Protein AF-A0AAV2Z7Z7-F1 (afdb_monomer_lite)

pLDDT: mean 86.86, std 7.97, range [60.22, 96.31]

Foldseek 3Di:
DWDWDQDPVRDIDIDDFDKDWDWDDDPPDTDIDIDTDDDDPPPDPDDQDPVNCVVQVWDQDPVVRDTHSCVVVVVVVPPDDD

Sequence (82 aa):
MEMVIHLANGESVRTLKQVVRLCYGFDGFEAEDEFLAIAMDAKFDVILGMPWLRRHRPVIDWLNNSVDVNAVRARLEATPSR

Organism: NCBI:txid4803

Structure (mmCIF, N/CA/C/O backbone):
data_AF-A0AAV2Z7Z7-F1
#
_entry.id   AF-A0AAV2Z7Z7-F1
#
loop_
_atom_site.group_PDB
_atom_site.id
_atom_site.type_symbol
_atom_site.label_atom_id
_atom_site.label_alt_id
_atom_site.label_comp_id
_atom_site.label_asym_id
_atom_site.label_entity_id
_atom_site.label_seq_id
_atom_site.pdbx_PDB_ins_code
_atom_site.Cartn_x
_atom_site.Cartn_y
_atom_site.Cartn_z
_atom_site.occupancy
_atom_site.B_iso_or_equiv
_atom_site.auth_seq_id
_atom_site.auth_comp_id
_atom_site.auth_asym_id
_atom_site.auth_atom_id
_atom_site.pdbx_PDB_model_num
ATOM 1 N N . MET A 1 1 ? -11.512 -9.001 19.677 1.00 76.06 1 MET A N 1
ATOM 2 C CA . MET A 1 1 ? -10.341 -8.520 20.440 1.00 76.06 1 MET A CA 1
ATOM 3 C C . MET A 1 1 ? -10.086 -7.087 20.003 1.00 76.06 1 MET A C 1
ATOM 5 O O . MET A 1 1 ? -10.032 -6.852 18.798 1.00 76.06 1 MET A O 1
ATOM 9 N N . GLU A 1 2 ? -10.048 -6.145 20.940 1.00 87.75 2 GLU A N 1
ATOM 10 C CA . GLU A 1 2 ? -9.727 -4.742 20.651 1.00 87.75 2 GLU A CA 1
ATOM 11 C C . GLU A 1 2 ? -8.216 -4.604 20.413 1.00 87.75 2 GLU A C 1
ATOM 13 O O . GLU A 1 2 ? -7.423 -5.274 21.079 1.00 87.75 2 GLU A O 1
ATOM 18 N N . MET A 1 3 ? -7.814 -3.792 19.437 1.00 90.75 3 MET A N 1
ATOM 19 C CA . MET A 1 3 ? -6.413 -3.532 19.111 1.00 90.75 3 MET A CA 1
ATOM 20 C C . MET A 1 3 ? -6.164 -2.048 18.843 1.00 90.75 3 MET A C 1
ATOM 22 O O . MET A 1 3 ? -7.077 -1.306 18.480 1.00 90.75 3 MET A O 1
ATOM 26 N N . VAL A 1 4 ? -4.903 -1.639 18.992 1.00 90.19 4 VAL A N 1
ATOM 27 C CA . VAL A 1 4 ? -4.409 -0.315 18.596 1.00 90.19 4 VAL A CA 1
ATOM 28 C C . VAL A 1 4 ? -3.672 -0.453 17.268 1.00 90.19 4 VAL A C 1
ATOM 30 O O . VAL A 1 4 ? -2.815 -1.324 17.123 1.00 90.19 4 VAL A O 1
ATOM 33 N N . ILE A 1 5 ? -4.007 0.400 16.305 1.00 87.06 5 ILE A N 1
ATOM 34 C CA . ILE A 1 5 ? -3.388 0.449 14.979 1.00 87.06 5 ILE A CA 1
ATOM 35 C C . ILE A 1 5 ? -2.736 1.810 14.823 1.00 87.06 5 ILE A C 1
ATOM 37 O O . ILE A 1 5 ? -3.398 2.828 15.000 1.00 87.06 5 ILE A O 1
ATOM 41 N N . HIS A 1 6 ? -1.454 1.819 14.476 1.00 87.00 6 HIS A N 1
ATOM 42 C CA . HIS A 1 6 ? -0.728 3.037 14.143 1.00 87.00 6 HIS A CA 1
ATOM 43 C C . HIS A 1 6 ? -0.792 3.251 12.631 1.00 87.00 6 HIS A C 1
ATOM 45 O O . HIS A 1 6 ? -0.331 2.406 11.860 1.00 87.00 6 HIS A O 1
ATOM 51 N N . LEU A 1 7 ? -1.407 4.355 12.219 1.00 82.81 7 LEU A N 1
ATOM 52 C CA . LEU A 1 7 ? -1.577 4.727 10.821 1.00 82.81 7 LEU A CA 1
ATOM 53 C C . LEU A 1 7 ? -0.328 5.435 10.283 1.00 82.81 7 LEU A C 1
ATOM 55 O O . LEU A 1 7 ? 0.499 5.953 11.033 1.00 82.81 7 LEU A O 1
ATOM 59 N N . ALA A 1 8 ? -0.210 5.497 8.955 1.00 79.00 8 ALA A N 1
ATOM 60 C CA . ALA A 1 8 ? 0.911 6.161 8.288 1.00 79.00 8 ALA A CA 1
ATOM 61 C C . ALA A 1 8 ? 0.954 7.684 8.534 1.00 79.00 8 ALA A C 1
ATOM 63 O O . ALA A 1 8 ? 2.017 8.287 8.425 1.00 79.00 8 ALA A O 1
ATOM 64 N N . ASN A 1 9 ? -0.178 8.301 8.896 1.00 80.94 9 ASN A N 1
ATOM 65 C CA . ASN A 1 9 ? -0.260 9.715 9.279 1.00 80.94 9 ASN A CA 1
ATOM 66 C C . ASN A 1 9 ? 0.220 9.985 10.725 1.00 80.94 9 ASN A C 1
ATOM 68 O O . ASN A 1 9 ? 0.211 11.134 11.157 1.00 80.94 9 ASN A O 1
ATOM 72 N N . GLY A 1 10 ? 0.633 8.951 11.468 1.00 83.75 10 GLY A N 1
ATOM 73 C CA . GLY A 1 10 ? 1.080 9.048 12.860 1.00 83.75 10 GLY A CA 1
ATOM 74 C C . GLY A 1 10 ? -0.039 8.936 13.899 1.00 83.75 10 GLY A C 1
ATOM 75 O O . GLY A 1 10 ? 0.245 8.861 15.095 1.00 83.75 10 GLY A O 1
ATOM 76 N N . GLU A 1 11 ? -1.302 8.878 13.476 1.00 85.38 11 GLU A N 1
ATOM 77 C CA . GLU A 1 11 ? -2.432 8.695 14.383 1.00 85.38 11 GLU A CA 1
ATOM 78 C C . GLU A 1 11 ? -2.561 7.242 14.842 1.00 85.38 11 GLU A C 1
ATOM 80 O O . GLU A 1 11 ? -2.070 6.300 14.214 1.00 85.38 11 GLU A O 1
ATOM 85 N N . SER A 1 12 ? -3.235 7.054 15.976 1.00 88.06 12 SER A N 1
ATOM 86 C CA . SER A 1 12 ? -3.512 5.732 16.532 1.00 88.06 12 SER A CA 1
ATOM 87 C C . SER A 1 12 ? -5.011 5.515 16.656 1.00 88.06 12 SER A C 1
ATOM 89 O O . SER A 1 12 ? -5.699 6.296 17.309 1.00 88.06 12 SER A O 1
ATOM 91 N N . VAL A 1 13 ? -5.506 4.426 16.075 1.00 86.31 13 VAL A N 1
ATOM 92 C CA . VAL A 1 13 ? -6.923 4.056 16.104 1.00 86.31 13 VAL A CA 1
ATOM 93 C C . VAL A 1 13 ? -7.110 2.843 17.006 1.00 86.31 13 VAL A C 1
ATOM 95 O O . VAL A 1 13 ? -6.418 1.835 16.860 1.00 86.31 13 VAL A O 1
ATOM 98 N N . ARG A 1 14 ? -8.056 2.938 17.947 1.00 90.44 14 ARG A N 1
ATOM 99 C CA . ARG A 1 14 ? -8.546 1.800 18.736 1.00 90.44 14 ARG A CA 1
ATOM 100 C C . ARG A 1 14 ? -9.779 1.231 18.062 1.00 90.44 14 ARG A C 1
ATOM 102 O O . ARG A 1 14 ? -10.725 1.965 17.798 1.00 90.44 14 ARG A O 1
ATOM 109 N N . THR A 1 15 ? -9.758 -0.060 17.762 1.00 89.06 15 THR A N 1
ATOM 110 C CA . THR A 1 15 ? -10.869 -0.719 17.071 1.00 89.06 15 THR A CA 1
ATOM 111 C C . THR A 1 15 ? -10.868 -2.223 17.320 1.00 89.06 15 THR A C 1
ATOM 113 O O . THR A 1 15 ? -9.891 -2.800 17.804 1.00 89.06 15 THR A O 1
ATOM 116 N N . LEU A 1 16 ? -11.969 -2.883 16.974 1.00 90.88 16 LEU A N 1
ATOM 117 C CA . LEU A 1 16 ? -12.023 -4.335 16.912 1.00 90.88 16 LEU A CA 1
ATOM 118 C C . LEU A 1 16 ? -11.289 -4.821 15.663 1.00 90.88 16 LEU A C 1
ATOM 120 O O . LEU A 1 16 ? -11.480 -4.298 14.568 1.00 90.88 16 LEU A O 1
ATOM 124 N N . LYS A 1 17 ? -10.466 -5.860 15.819 1.00 89.38 17 LYS A N 1
ATOM 125 C CA . LYS A 1 17 ? -9.812 -6.496 14.674 1.00 89.38 17 LYS A CA 1
ATOM 126 C C . LYS A 1 17 ? -10.864 -7.140 13.766 1.00 89.38 17 LYS A C 1
ATOM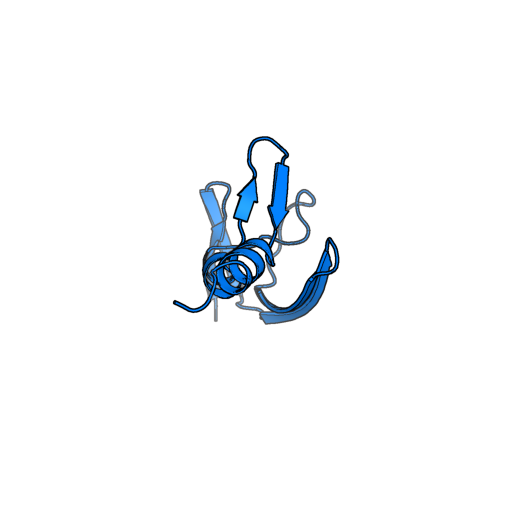 128 O O . LYS A 1 17 ? -11.425 -8.175 14.128 1.00 89.38 17 LYS A O 1
ATOM 133 N N . GLN A 1 18 ? -11.070 -6.570 12.584 1.00 91.38 18 GLN A N 1
ATOM 134 C CA . GLN A 1 18 ? -11.886 -7.146 11.519 1.00 91.38 18 GLN A CA 1
ATOM 135 C C . GLN A 1 18 ? -11.023 -7.339 10.277 1.00 91.38 18 GLN A C 1
ATOM 137 O O . GLN A 1 18 ? -10.462 -6.383 9.757 1.00 91.38 18 GLN A O 1
ATOM 142 N N . VAL A 1 19 ? -10.896 -8.580 9.815 1.00 93.44 19 VAL A N 1
ATOM 143 C CA . VAL A 1 19 ? -10.126 -8.900 8.610 1.00 93.44 19 VAL A CA 1
ATOM 144 C C . VAL A 1 19 ? -11.090 -9.093 7.449 1.00 93.44 19 VAL A C 1
ATOM 146 O O . VAL A 1 19 ? -12.092 -9.792 7.591 1.00 93.44 19 VAL A O 1
ATOM 149 N N . VAL A 1 20 ? -10.790 -8.468 6.317 1.00 94.00 20 VAL A N 1
ATOM 150 C CA . VAL A 1 20 ? -11.531 -8.611 5.063 1.00 94.00 20 VAL A CA 1
ATOM 151 C C . VAL A 1 20 ? -10.577 -9.079 3.978 1.00 94.00 20 VAL A C 1
ATOM 153 O O . VAL A 1 20 ? -9.446 -8.609 3.903 1.00 94.00 20 VAL A O 1
ATOM 156 N N . ARG A 1 21 ? -11.016 -10.019 3.146 1.00 95.75 21 ARG A N 1
ATOM 157 C CA . ARG A 1 21 ? -10.247 -10.458 1.982 1.00 95.75 21 ARG A CA 1
ATOM 158 C C . ARG A 1 21 ? -10.728 -9.680 0.767 1.00 95.75 21 ARG A C 1
ATOM 160 O O . ARG A 1 21 ? -11.931 -9.654 0.513 1.00 95.75 21 ARG A O 1
ATOM 167 N N . LEU A 1 22 ? -9.809 -9.029 0.066 1.00 94.50 22 LEU A N 1
ATOM 168 C CA . LEU A 1 22 ? -10.123 -8.177 -1.077 1.00 94.50 22 LEU A CA 1
ATOM 169 C C . LEU A 1 22 ? -9.333 -8.640 -2.295 1.00 94.50 22 LEU A C 1
ATOM 171 O O . LEU A 1 22 ? -8.118 -8.820 -2.202 1.00 94.50 22 LEU A O 1
ATOM 175 N N . CYS A 1 23 ? -10.028 -8.775 -3.423 1.00 94.88 23 CYS A N 1
ATOM 176 C CA . CYS 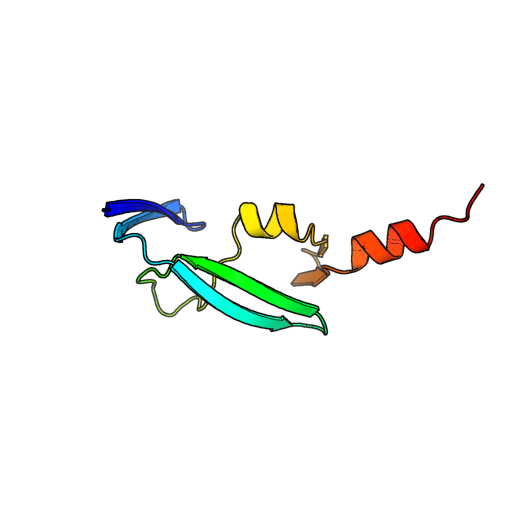A 1 23 ? -9.406 -8.811 -4.740 1.00 94.88 23 CYS A CA 1
ATOM 177 C C . CYS A 1 23 ? -9.237 -7.373 -5.233 1.00 94.88 23 CYS A C 1
ATOM 179 O O . CYS A 1 23 ? -10.178 -6.582 -5.146 1.00 94.88 23 CYS A O 1
ATOM 181 N N . TYR A 1 24 ? -8.057 -7.035 -5.733 1.00 92.00 24 TYR A N 1
ATOM 182 C CA . TYR A 1 24 ? -7.746 -5.702 -6.232 1.00 92.00 24 TYR A CA 1
ATOM 183 C C . TYR A 1 24 ? -6.662 -5.780 -7.303 1.00 92.00 24 TYR A C 1
ATOM 185 O O . TYR A 1 24 ? -5.824 -6.684 -7.294 1.00 92.00 24 TYR A O 1
ATOM 193 N N . GLY A 1 25 ? -6.660 -4.784 -8.184 1.00 91.06 25 GLY A N 1
ATOM 194 C CA . GLY A 1 25 ? -5.673 -4.677 -9.240 1.00 91.06 25 GLY A CA 1
ATOM 195 C C . GLY A 1 25 ? -5.376 -3.239 -9.634 1.00 91.06 25 GLY A C 1
ATOM 196 O O . GLY A 1 25 ? -6.179 -2.332 -9.402 1.00 91.06 25 GLY A O 1
ATOM 197 N N . PHE A 1 26 ? -4.184 -3.033 -10.184 1.00 88.31 26 PHE A N 1
ATOM 198 C CA . PHE A 1 26 ? -3.700 -1.764 -10.729 1.00 88.31 26 PHE A CA 1
ATOM 199 C C . PHE A 1 26 ? -2.580 -2.042 -11.736 1.00 88.31 26 PHE A C 1
ATOM 201 O O . PHE A 1 26 ? -1.786 -2.953 -11.531 1.00 88.31 26 PHE A O 1
ATOM 208 N N . ASP A 1 27 ? -2.521 -1.292 -12.839 1.00 86.00 27 ASP A N 1
ATOM 209 C CA . ASP A 1 27 ? -1.461 -1.395 -13.859 1.00 86.00 27 ASP A CA 1
ATOM 210 C C . ASP A 1 27 ? -1.134 -2.837 -14.315 1.00 86.00 27 ASP A C 1
ATOM 212 O O . ASP A 1 27 ? 0.018 -3.209 -14.537 1.00 86.00 27 ASP A O 1
ATOM 216 N N . GLY A 1 28 ? -2.168 -3.678 -14.448 1.00 85.69 28 GLY A N 1
ATOM 217 C CA . GLY A 1 28 ? -2.041 -5.081 -14.869 1.00 85.69 28 GLY A CA 1
ATOM 218 C C . GLY A 1 28 ? -1.563 -6.049 -13.779 1.00 85.69 28 GLY A C 1
ATOM 219 O O . GLY A 1 28 ? -1.400 -7.238 -14.050 1.00 85.69 28 GLY A O 1
ATOM 220 N N . PHE A 1 29 ? -1.347 -5.570 -12.555 1.00 89.25 29 PHE A N 1
ATOM 221 C CA . PHE A 1 29 ? -1.215 -6.406 -11.369 1.00 89.25 29 PHE A CA 1
ATOM 222 C C . PHE A 1 29 ? -2.591 -6.734 -10.801 1.00 89.25 29 PHE A C 1
ATOM 224 O O . PHE A 1 29 ? -3.424 -5.848 -10.665 1.00 89.25 29 PHE A O 1
ATOM 231 N N . GLU A 1 30 ? -2.789 -7.992 -10.420 1.00 93.25 30 GLU A N 1
ATOM 232 C CA . GLU A 1 30 ? -3.991 -8.488 -9.753 1.00 93.25 30 GLU A CA 1
ATOM 233 C C . GLU A 1 30 ? -3.564 -9.303 -8.532 1.00 93.25 30 GLU A C 1
ATOM 235 O O . GLU A 1 30 ? -2.666 -10.149 -8.622 1.00 93.25 30 GLU A O 1
ATOM 240 N N . ALA A 1 31 ? -4.204 -9.067 -7.391 1.00 92.25 31 ALA A N 1
ATOM 241 C CA . ALA A 1 31 ? -3.924 -9.788 -6.159 1.00 92.25 31 ALA A CA 1
ATOM 242 C C . ALA A 1 31 ? -5.174 -9.984 -5.304 1.00 92.25 31 ALA A C 1
ATOM 244 O O . ALA A 1 31 ? -6.158 -9.251 -5.394 1.00 92.25 31 ALA A O 1
ATOM 245 N N . GLU A 1 32 ? -5.096 -10.983 -4.429 1.00 95.00 32 GLU A N 1
ATOM 246 C CA . GLU A 1 32 ? -6.037 -11.191 -3.338 1.00 95.00 32 GLU A CA 1
ATOM 247 C C . GLU A 1 32 ? -5.243 -11.213 -2.027 1.00 95.00 32 GLU A C 1
ATOM 249 O O . GLU A 1 32 ? -4.359 -12.051 -1.837 1.00 95.00 32 GLU A O 1
ATOM 254 N N . ASP A 1 33 ? -5.539 -10.279 -1.125 1.00 94.06 33 ASP A N 1
ATOM 255 C CA . ASP A 1 33 ? -4.881 -10.179 0.179 1.00 94.06 33 ASP A CA 1
ATOM 256 C C . ASP A 1 33 ? -5.901 -9.926 1.298 1.00 94.06 33 ASP A C 1
ATOM 258 O O . ASP A 1 33 ? -7.041 -9.510 1.075 1.00 94.06 33 ASP A O 1
ATOM 262 N N . GLU A 1 34 ? -5.472 -10.195 2.529 1.00 94.25 34 GLU A N 1
ATOM 263 C CA . GLU A 1 34 ? -6.222 -9.880 3.74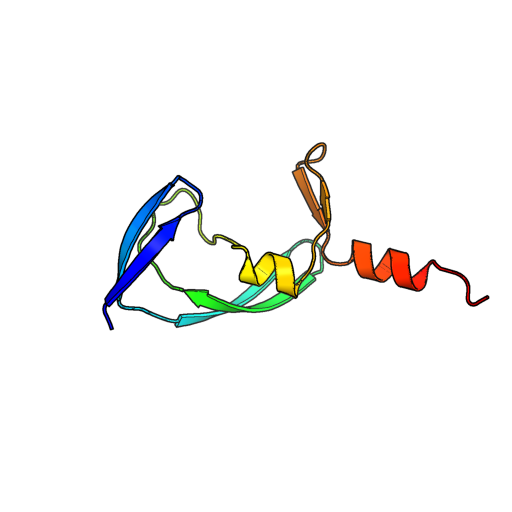0 1.00 94.25 34 GLU A CA 1
ATOM 264 C C . GLU A 1 34 ? -5.871 -8.475 4.247 1.00 94.25 34 GLU A C 1
ATOM 266 O O . GLU A 1 34 ? -4.705 -8.150 4.483 1.00 94.25 34 GLU A O 1
ATOM 271 N N . PHE A 1 35 ? -6.900 -7.664 4.475 1.00 92.12 35 PHE A N 1
ATOM 272 C CA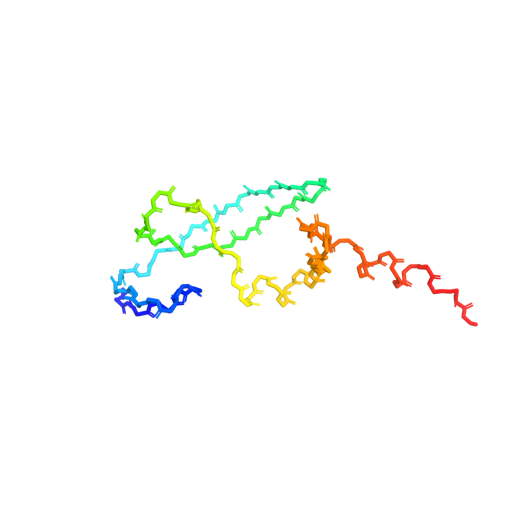 . PHE A 1 35 ? -6.817 -6.299 4.977 1.00 92.12 35 PHE A CA 1
ATOM 273 C C . PHE A 1 35 ? -7.502 -6.174 6.329 1.00 92.12 35 PHE A C 1
ATOM 275 O O . PHE A 1 35 ? -8.444 -6.896 6.650 1.00 92.12 35 PHE A O 1
ATOM 282 N N . LEU A 1 36 ? -7.039 -5.216 7.123 1.00 91.38 36 LEU A N 1
ATOM 283 C CA . LEU A 1 36 ? -7.685 -4.836 8.369 1.00 91.38 36 LEU A CA 1
ATOM 284 C C . LEU A 1 36 ? -8.716 -3.746 8.073 1.00 91.38 36 LEU A C 1
ATOM 286 O O . LEU A 1 36 ? -8.347 -2.649 7.663 1.00 91.38 36 LEU A O 1
ATOM 290 N N . ALA A 1 37 ? -9.994 -4.048 8.280 1.00 90.50 37 ALA A N 1
ATOM 291 C CA . ALA A 1 37 ? -11.062 -3.073 8.139 1.00 90.50 37 ALA A CA 1
ATOM 292 C C . ALA A 1 37 ? -11.059 -2.135 9.351 1.00 90.50 37 ALA A C 1
ATOM 294 O O . ALA A 1 37 ? -11.213 -2.569 10.496 1.00 90.50 37 ALA A O 1
ATOM 295 N N . ILE A 1 38 ? -10.875 -0.846 9.082 1.00 88.06 38 ILE A N 1
ATOM 296 C CA . ILE A 1 38 ? -10.884 0.216 10.080 1.00 88.06 38 ILE A CA 1
ATOM 297 C C . ILE A 1 38 ? -11.732 1.388 9.611 1.00 88.06 38 ILE A C 1
ATOM 299 O O . ILE A 1 38 ? -11.781 1.688 8.423 1.00 88.06 38 ILE A O 1
ATOM 303 N N . ALA A 1 39 ? -12.392 2.058 10.555 1.00 83.19 39 ALA A N 1
ATOM 304 C CA . ALA A 1 39 ? -13.060 3.319 10.276 1.00 83.19 39 ALA A CA 1
ATOM 305 C C . ALA A 1 39 ? -11.990 4.398 10.053 1.00 83.19 39 ALA A C 1
ATOM 307 O O . ALA A 1 39 ? -11.263 4.752 10.982 1.00 83.19 39 ALA A O 1
ATOM 308 N N . MET A 1 40 ? -11.879 4.871 8.816 1.00 78.88 40 MET A N 1
ATOM 309 C CA . MET A 1 40 ? -10.956 5.921 8.393 1.00 78.88 40 MET A CA 1
ATOM 310 C C . MET A 1 40 ? -11.720 7.131 7.858 1.00 78.88 40 MET A C 1
ATOM 312 O O . MET A 1 40 ? -12.920 7.048 7.586 1.00 78.88 40 MET A O 1
ATOM 316 N N . ASP A 1 41 ? -11.026 8.261 7.724 1.00 77.00 41 ASP A N 1
ATOM 317 C CA . ASP A 1 41 ? -11.556 9.402 6.986 1.00 77.00 41 ASP A CA 1
ATOM 318 C C . ASP A 1 41 ? -11.691 9.076 5.484 1.00 77.00 41 ASP A C 1
ATOM 320 O O . ASP A 1 41 ? -11.094 8.133 4.967 1.00 77.00 41 ASP A O 1
ATOM 324 N N . ALA A 1 42 ? -12.496 9.857 4.760 1.00 75.44 42 ALA A N 1
ATOM 325 C CA . ALA A 1 42 ? -12.783 9.621 3.340 1.00 75.44 42 ALA A CA 1
ATOM 326 C C . ALA A 1 42 ? -11.597 9.935 2.403 1.00 75.44 42 ALA A C 1
ATOM 328 O O . ALA A 1 42 ? -11.786 10.099 1.199 1.00 75.44 42 ALA A O 1
ATOM 329 N N . LYS A 1 43 ? -10.382 10.099 2.941 1.00 83.00 43 LYS A N 1
ATOM 330 C CA . LYS A 1 43 ? -9.206 10.479 2.159 1.00 83.00 43 LYS A CA 1
ATOM 331 C C . LYS A 1 43 ? -8.594 9.291 1.422 1.00 83.00 43 LYS A C 1
ATOM 333 O O . LYS A 1 43 ? -8.024 9.483 0.351 1.00 83.00 43 LYS A O 1
ATOM 338 N N . PHE A 1 44 ? -8.678 8.095 2.002 1.00 82.00 44 PHE A N 1
ATOM 339 C CA . PHE A 1 44 ? -8.067 6.887 1.454 1.00 82.00 44 PHE A CA 1
ATOM 340 C C . PHE A 1 44 ? -8.993 5.683 1.611 1.00 82.00 44 PHE A C 1
ATOM 342 O O . PHE A 1 44 ? -9.451 5.403 2.716 1.00 82.00 44 PHE A O 1
ATOM 349 N N . ASP A 1 45 ? -9.183 4.925 0.531 1.00 85.19 45 ASP A N 1
ATOM 350 C CA . ASP A 1 45 ? -9.953 3.676 0.571 1.00 85.19 45 ASP A CA 1
ATOM 351 C C . ASP A 1 45 ? -9.135 2.512 1.161 1.00 85.19 45 ASP A C 1
ATOM 353 O O . ASP A 1 45 ? -9.662 1.672 1.890 1.00 85.19 45 ASP A O 1
ATOM 357 N N . VAL A 1 46 ? -7.830 2.455 0.856 1.00 87.81 46 VAL A N 1
ATOM 358 C CA . VAL A 1 46 ? -6.908 1.389 1.286 1.00 87.81 46 VAL A CA 1
ATOM 359 C C . VAL A 1 46 ? -5.528 1.969 1.605 1.00 87.81 46 VAL A C 1
ATOM 361 O O . VAL A 1 46 ? -4.996 2.785 0.855 1.00 87.81 46 VAL A O 1
ATOM 364 N N . ILE A 1 47 ? -4.907 1.497 2.693 1.00 88.06 47 ILE A N 1
ATOM 365 C CA . ILE A 1 47 ? -3.500 1.772 3.020 1.00 88.06 47 ILE A CA 1
ATOM 366 C C . ILE A 1 47 ? -2.673 0.490 2.892 1.00 88.06 47 ILE A C 1
ATOM 368 O O . ILE A 1 47 ? -2.901 -0.492 3.602 1.00 88.06 47 ILE A O 1
ATOM 372 N N . LEU A 1 48 ? -1.646 0.531 2.042 1.00 90.62 48 LEU A N 1
ATOM 373 C CA . LEU A 1 48 ? -0.682 -0.555 1.868 1.00 90.62 48 LEU A CA 1
ATOM 374 C C . LEU A 1 48 ? 0.506 -0.369 2.817 1.00 90.62 48 LEU A C 1
ATOM 376 O O . LEU A 1 48 ? 1.416 0.422 2.577 1.00 90.62 48 LEU A O 1
ATOM 380 N N . GLY A 1 49 ? 0.482 -1.095 3.934 1.00 89.62 49 GLY A N 1
ATOM 381 C CA . GLY A 1 49 ? 1.534 -1.033 4.947 1.00 89.62 49 GLY A CA 1
ATOM 382 C C . GLY A 1 49 ? 2.762 -1.900 4.645 1.00 89.62 49 GLY A C 1
ATOM 383 O O . GLY A 1 49 ? 2.857 -2.604 3.638 1.00 89.62 49 GLY A O 1
ATOM 384 N N . MET A 1 50 ? 3.691 -1.931 5.605 1.00 91.25 50 MET A N 1
ATOM 385 C CA . MET A 1 50 ? 4.923 -2.730 5.528 1.00 91.25 50 MET A CA 1
ATOM 386 C C . MET A 1 50 ? 4.726 -4.222 5.198 1.00 91.25 50 MET A C 1
ATOM 388 O O . MET A 1 50 ? 5.556 -4.753 4.459 1.00 91.25 50 MET A O 1
ATOM 392 N N . PRO A 1 51 ? 3.698 -4.938 5.708 1.00 91.44 51 PRO A N 1
ATOM 393 C CA . PRO A 1 51 ? 3.476 -6.333 5.324 1.00 91.44 51 PRO A CA 1
ATOM 394 C C . PRO A 1 51 ? 3.270 -6.510 3.816 1.00 91.44 51 PRO A C 1
ATOM 396 O O . PRO A 1 51 ? 3.895 -7.383 3.218 1.00 91.44 51 PRO A O 1
ATOM 399 N N . TRP A 1 52 ? 2.471 -5.635 3.201 1.00 93.00 52 TRP A N 1
ATOM 400 C CA . TRP A 1 52 ? 2.215 -5.646 1.764 1.00 93.00 52 TRP A CA 1
ATOM 401 C C . TRP A 1 52 ? 3.489 -5.329 0.969 1.00 93.00 52 TRP A C 1
ATOM 403 O O . TRP A 1 52 ? 3.878 -6.094 0.087 1.00 93.00 52 TRP A O 1
ATOM 413 N N . LEU A 1 53 ? 4.215 -4.275 1.367 1.00 92.88 53 LEU A N 1
ATOM 414 C CA . LEU A 1 53 ? 5.478 -3.874 0.733 1.00 92.88 53 LEU A CA 1
ATOM 415 C C . LEU A 1 53 ? 6.534 -4.989 0.774 1.00 92.88 53 LEU A C 1
ATOM 417 O O . LEU A 1 53 ? 7.238 -5.219 -0.203 1.00 92.88 53 LEU A O 1
ATOM 421 N N . ARG A 1 54 ? 6.646 -5.721 1.889 1.00 92.69 54 ARG A N 1
ATOM 422 C CA . ARG A 1 54 ? 7.590 -6.847 2.006 1.00 92.69 54 ARG A CA 1
ATOM 423 C C . ARG A 1 54 ? 7.186 -8.051 1.158 1.00 92.69 54 ARG A C 1
ATOM 425 O O . ARG A 1 54 ? 8.072 -8.767 0.689 1.00 92.69 54 ARG A O 1
ATOM 432 N N . ARG A 1 55 ? 5.878 -8.283 1.004 1.00 91.75 55 ARG A N 1
ATOM 433 C CA . ARG A 1 55 ? 5.321 -9.398 0.229 1.00 91.75 55 ARG A CA 1
ATOM 434 C C . ARG A 1 55 ? 5.561 -9.201 -1.261 1.00 91.75 55 ARG A C 1
ATOM 436 O O . ARG A 1 55 ? 6.147 -10.072 -1.893 1.00 91.75 55 ARG A O 1
ATOM 443 N N . HIS A 1 56 ? 5.149 -8.048 -1.779 1.00 91.50 56 HIS A N 1
ATOM 444 C CA . HIS A 1 56 ? 5.138 -7.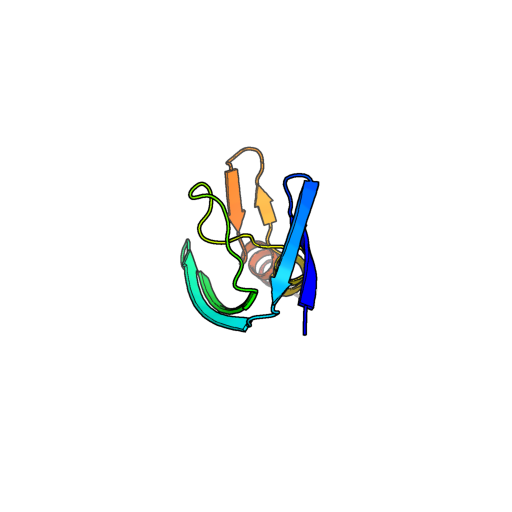772 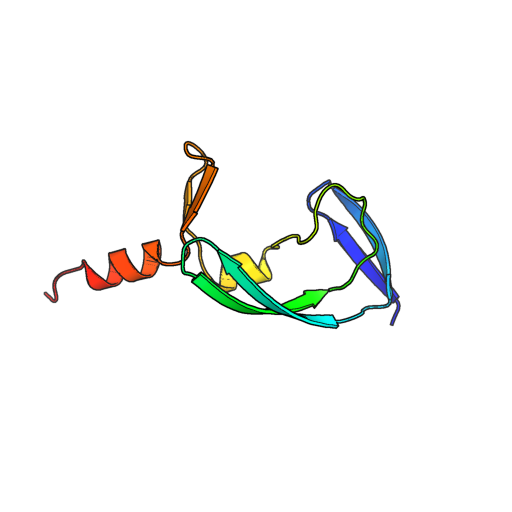-3.218 1.00 91.50 56 HIS A CA 1
ATOM 445 C C . HIS A 1 56 ? 6.397 -7.059 -3.709 1.00 91.50 56 HIS A C 1
ATOM 447 O O . HIS A 1 56 ? 6.657 -7.039 -4.904 1.00 91.50 56 HIS A O 1
ATOM 453 N N . ARG A 1 57 ? 7.218 -6.529 -2.789 1.00 92.19 57 ARG A N 1
ATOM 454 C CA . ARG A 1 57 ? 8.518 -5.892 -3.068 1.00 92.19 57 ARG A CA 1
ATOM 455 C C . ARG A 1 57 ? 8.462 -4.905 -4.244 1.00 92.19 57 ARG A C 1
ATOM 457 O O . ARG A 1 57 ? 9.291 -5.011 -5.151 1.00 92.19 57 ARG A O 1
ATOM 464 N N . PRO A 1 58 ? 7.507 -3.961 -4.244 1.00 93.56 58 PRO A N 1
ATOM 465 C CA . PRO A 1 58 ? 7.386 -3.017 -5.339 1.00 93.56 58 PRO A CA 1
ATOM 466 C C . PRO A 1 58 ? 8.629 -2.138 -5.456 1.00 93.56 58 PRO A C 1
ATOM 468 O O . PRO A 1 58 ? 9.293 -1.817 -4.465 1.00 93.56 58 PRO A O 1
ATOM 471 N N . VAL A 1 59 ? 8.881 -1.667 -6.669 1.00 93.38 59 VAL A N 1
ATOM 472 C CA . VAL A 1 59 ? 9.686 -0.475 -6.904 1.00 93.38 59 VAL A CA 1
ATOM 473 C C . VAL A 1 59 ? 8.756 0.728 -6.808 1.00 93.38 59 VAL A C 1
ATOM 475 O O . VAL A 1 59 ? 7.787 0.823 -7.556 1.00 93.38 59 VAL A O 1
ATOM 478 N N . ILE A 1 60 ? 9.042 1.629 -5.867 1.00 93.50 60 ILE A N 1
ATOM 479 C CA . ILE A 1 60 ? 8.337 2.907 -5.739 1.00 93.50 60 ILE A CA 1
ATOM 480 C C . ILE A 1 60 ? 9.182 3.965 -6.439 1.00 93.50 60 ILE A C 1
ATOM 482 O O . ILE A 1 60 ? 10.292 4.271 -5.993 1.00 93.50 60 ILE A O 1
ATOM 486 N N . ASP A 1 61 ? 8.661 4.505 -7.535 1.00 93.19 61 ASP A N 1
ATOM 487 C CA . ASP A 1 61 ? 9.259 5.634 -8.231 1.00 93.19 61 ASP A CA 1
ATOM 488 C C . ASP A 1 61 ? 8.653 6.933 -7.696 1.00 93.19 61 ASP A C 1
ATOM 490 O O . ASP A 1 61 ? 7.552 7.345 -8.060 1.00 93.19 61 ASP A O 1
ATOM 494 N N . TRP A 1 62 ? 9.400 7.588 -6.811 1.00 95.44 62 TRP A N 1
ATOM 495 C CA . TRP A 1 62 ? 8.999 8.857 -6.207 1.00 95.44 62 TRP A CA 1
ATOM 496 C C . TRP A 1 62 ? 9.016 10.033 -7.184 1.00 95.44 62 TRP A C 1
ATOM 498 O O . TRP A 1 62 ? 8.341 11.026 -6.934 1.00 95.44 62 TRP A O 1
ATOM 508 N N . LEU A 1 63 ? 9.788 9.955 -8.273 1.00 96.31 63 LEU A N 1
ATOM 509 C CA . LEU A 1 63 ? 9.855 11.032 -9.258 1.00 96.31 63 LEU A CA 1
ATOM 510 C C . LEU A 1 63 ? 8.599 11.032 -10.131 1.00 96.31 63 LEU A C 1
ATOM 512 O O . LEU A 1 63 ? 8.043 12.090 -10.419 1.00 96.31 63 LEU A O 1
ATOM 516 N N . ASN A 1 64 ? 8.148 9.838 -10.515 1.00 95.06 64 ASN A N 1
ATOM 517 C CA . ASN A 1 64 ? 6.990 9.652 -11.386 1.00 95.06 64 ASN A CA 1
ATOM 518 C C . ASN A 1 64 ? 5.694 9.325 -10.627 1.00 95.06 64 ASN A C 1
ATOM 520 O O . ASN A 1 64 ? 4.648 9.180 -11.254 1.00 95.06 64 ASN A O 1
ATOM 524 N N . ASN A 1 65 ? 5.746 9.235 -9.293 1.00 92.44 65 ASN A N 1
ATOM 525 C CA . ASN A 1 65 ? 4.636 8.827 -8.426 1.00 92.44 65 ASN A CA 1
ATOM 526 C C . ASN A 1 65 ? 4.002 7.493 -8.853 1.00 92.44 65 ASN A C 1
ATOM 528 O O . ASN A 1 65 ? 2.779 7.368 -8.891 1.00 92.44 65 ASN A O 1
ATOM 532 N N . SER A 1 66 ? 4.830 6.500 -9.183 1.00 90.94 66 SER A N 1
ATOM 533 C CA . SER A 1 66 ? 4.365 5.193 -9.652 1.00 90.94 66 SER A CA 1
ATOM 534 C C . SER A 1 66 ? 4.863 4.043 -8.781 1.00 90.94 66 SER A C 1
ATOM 536 O O . SER A 1 66 ? 5.840 4.152 -8.032 1.00 90.94 66 SER A O 1
ATOM 538 N N . VAL A 1 67 ? 4.147 2.924 -8.864 1.00 91.81 67 VAL A N 1
ATOM 539 C CA . VAL A 1 67 ? 4.454 1.686 -8.152 1.00 91.81 67 VAL A CA 1
ATOM 540 C C . VAL A 1 67 ? 4.492 0.560 -9.174 1.00 91.81 67 VAL A C 1
ATOM 542 O O . VAL A 1 67 ? 3.498 0.297 -9.837 1.00 91.81 67 VAL A O 1
ATOM 545 N N . ASP A 1 68 ? 5.627 -0.127 -9.271 1.00 92.19 68 ASP A N 1
ATOM 546 C CA . ASP A 1 68 ? 5.788 -1.293 -10.138 1.00 92.19 68 ASP A CA 1
ATOM 547 C C . ASP A 1 68 ? 6.158 -2.525 -9.306 1.00 92.19 68 ASP A C 1
ATOM 549 O O . ASP A 1 68 ? 7.253 -2.645 -8.750 1.00 92.19 68 ASP A O 1
ATOM 553 N N . VAL A 1 69 ? 5.220 -3.460 -9.222 1.00 91.31 69 VAL A N 1
ATOM 554 C CA . VAL A 1 69 ? 5.356 -4.746 -8.521 1.00 91.31 69 VAL A CA 1
ATOM 555 C C . VAL A 1 69 ? 6.047 -5.827 -9.361 1.00 91.31 69 VAL A C 1
ATOM 557 O O . VAL A 1 69 ? 6.501 -6.834 -8.824 1.00 91.31 69 VAL A O 1
ATOM 560 N N . ASN A 1 70 ? 6.188 -5.615 -10.670 1.00 86.19 70 ASN A N 1
ATOM 561 C CA . ASN A 1 70 ? 6.822 -6.540 -11.607 1.00 86.19 70 ASN A CA 1
ATOM 562 C C . ASN A 1 70 ? 8.288 -6.180 -11.897 1.00 86.19 70 ASN A C 1
ATOM 564 O O . ASN A 1 70 ? 9.059 -7.048 -12.315 1.00 86.19 70 ASN A O 1
ATOM 568 N N . ALA A 1 71 ? 8.712 -4.943 -11.620 1.00 82.19 71 ALA A N 1
ATOM 569 C CA . ALA A 1 71 ? 10.066 -4.453 -11.888 1.00 82.19 71 ALA A CA 1
ATOM 570 C C . ALA A 1 71 ? 11.182 -5.364 -11.345 1.00 82.19 71 ALA A C 1
ATOM 572 O O . ALA A 1 71 ? 12.192 -5.585 -12.014 1.00 82.19 71 ALA A O 1
ATOM 573 N N . VAL A 1 72 ? 11.031 -5.913 -10.134 1.00 76.88 72 VAL A N 1
ATOM 574 C CA . VAL A 1 72 ? 12.047 -6.806 -9.546 1.00 76.88 72 VAL A CA 1
ATOM 575 C C . VAL A 1 72 ? 12.152 -8.110 -10.332 1.00 76.88 72 VAL A C 1
ATOM 577 O O . VAL A 1 72 ? 13.259 -8.569 -10.613 1.00 76.88 72 VAL A O 1
ATOM 580 N N . ARG A 1 73 ? 11.013 -8.688 -10.724 1.00 75.62 73 ARG A N 1
ATOM 581 C CA . ARG A 1 73 ? 10.966 -9.910 -11.529 1.00 75.62 73 ARG A CA 1
ATOM 582 C C . ARG A 1 73 ? 11.629 -9.693 -12.886 1.00 75.62 73 ARG A C 1
ATOM 584 O O . ARG A 1 73 ? 12.515 -10.461 -13.246 1.00 75.62 73 ARG A O 1
ATOM 591 N N . ALA A 1 74 ? 11.279 -8.605 -13.572 1.00 76.69 74 ALA A N 1
ATOM 592 C CA . ALA A 1 74 ? 11.867 -8.258 -14.862 1.00 76.69 74 ALA A CA 1
ATOM 593 C C . ALA A 1 74 ? 13.401 -8.126 -14.784 1.00 76.69 74 ALA A C 1
ATOM 595 O O . ALA A 1 74 ? 14.111 -8.584 -15.674 1.00 76.69 74 ALA A O 1
ATOM 596 N N . ARG A 1 75 ? 13.940 -7.565 -13.690 1.00 73.62 75 ARG A N 1
ATOM 597 C CA . ARG A 1 75 ? 15.397 -7.453 -13.470 1.00 73.62 75 ARG A CA 1
ATOM 598 C C . ARG A 1 75 ? 16.078 -8.804 -13.260 1.00 73.62 75 ARG A C 1
ATOM 600 O O . ARG A 1 75 ? 17.195 -8.996 -13.734 1.00 73.62 75 ARG A O 1
ATOM 607 N N . LEU A 1 76 ? 15.424 -9.727 -12.556 1.00 73.62 76 LEU A N 1
ATOM 608 C CA . LEU A 1 76 ? 15.942 -11.084 -12.368 1.00 73.62 76 LEU A CA 1
ATOM 609 C C . LEU A 1 76 ? 15.951 -11.858 -13.691 1.00 73.62 76 LEU A C 1
ATOM 611 O O . LEU A 1 76 ? 16.947 -12.496 -14.013 1.00 73.62 76 LEU A O 1
ATOM 615 N N . GLU A 1 77 ? 14.882 -11.745 -14.477 1.00 79.94 77 GLU A N 1
ATOM 616 C CA . GLU A 1 77 ? 14.758 -12.389 -15.792 1.00 79.94 77 GLU A CA 1
ATOM 617 C C . GLU A 1 77 ? 15.724 -11.795 -16.832 1.00 79.94 77 GLU A C 1
ATOM 619 O O . GLU A 1 77 ? 16.212 -12.509 -17.704 1.00 79.94 77 GLU A O 1
ATOM 624 N N . ALA A 1 78 ? 16.065 -10.508 -16.714 1.00 75.75 78 ALA A N 1
ATOM 625 C CA . ALA A 1 78 ? 17.012 -9.826 -17.596 1.00 75.75 78 ALA A CA 1
ATOM 626 C C . ALA A 1 78 ? 18.496 -10.130 -17.302 1.00 75.75 78 ALA A C 1
ATOM 628 O O . ALA A 1 78 ? 19.367 -9.651 -18.030 1.00 75.75 78 ALA A O 1
ATOM 629 N N . THR A 1 79 ? 18.817 -10.892 -16.250 1.00 60.28 79 THR A N 1
ATOM 630 C CA . THR A 1 79 ? 20.211 -11.260 -15.956 1.00 60.28 79 THR A CA 1
ATOM 631 C C . THR A 1 79 ? 20.586 -12.489 -16.798 1.00 60.28 79 THR A C 1
ATOM 633 O O . THR A 1 79 ? 20.000 -13.549 -16.579 1.00 60.28 79 THR A O 1
ATOM 636 N N . PRO A 1 80 ? 21.535 -12.405 -17.756 1.00 66.31 80 PRO A N 1
ATOM 637 C CA . PRO A 1 80 ? 21.888 -13.557 -18.577 1.00 66.31 80 PRO A CA 1
ATOM 638 C C . PRO A 1 80 ? 22.497 -14.649 -17.695 1.00 66.31 80 PRO A C 1
ATOM 640 O O . PRO A 1 80 ? 23.372 -14.369 -16.872 1.00 66.31 80 PRO A O 1
ATOM 643 N N . SER A 1 81 ? 22.045 -15.892 -17.874 1.00 66.94 81 SER A N 1
ATOM 644 C CA . SER A 1 81 ? 22.676 -17.072 -17.281 1.00 66.94 81 SER A CA 1
ATOM 645 C C . SER A 1 81 ? 24.152 -17.100 -17.680 1.00 66.94 81 SER A C 1
ATOM 647 O O . SER A 1 81 ? 24.462 -17.137 -18.872 1.00 66.94 81 SER A O 1
ATOM 649 N N . ARG A 1 82 ? 25.032 -17.011 -16.680 1.00 60.22 82 ARG A N 1
ATOM 650 C CA . ARG A 1 82 ? 26.486 -17.061 -16.849 1.00 60.22 82 ARG A CA 1
ATOM 651 C C . ARG A 1 82 ? 26.952 -18.443 -17.291 1.00 60.22 82 ARG A C 1
ATOM 653 O O . ARG A 1 82 ? 26.364 -19.431 -16.797 1.00 60.22 82 ARG A O 1
#

Secondary structure (DSSP, 8-state):
-EEEEE-TTS-EEEEE--EEEEEEEETTEEEEEEEE-----TT-S----HHHHHHH--EEETTTTEEESSHHHHHHHTS---

Radius of gyration: 16.1 Å; chains: 1; bounding box: 40×28×39 Å

InterPro domains:
  IPR021109 Aspartic peptidase domain superfamily [G3DSA:2.40.70.10] (1-77)